Protein AF-Q8YF46-F1 (afdb_monomer_lite)

Radius of gyration: 18.6 Å; chains: 1; bounding box: 38×42×49 Å

Sequence (158 aa):
MVHLFIVGNGFDIHHGLKTRYTDFAEYLKSAEPALHQLFSRFFYEMHKSYDWDVPNCLDADHFVYDRRRDFEESLGRLDEDDYINISQENISEYHEKIGMSEQLVDQFVSETSRILGVFRGWVLSIDIINSSRKEFSFNDDIYFVNFNYTETLEFFIV

Organism: Brucella melitensis biotype 1 (strain ATCC 23456 / CCUG 17765 / NCTC 10094 / 16M) (NCBI:txid224914)

InterPro domains:
  IPR025935 Bacteriophage abortive infection AbiH [PF14253] (4-154)

Secondary structure (DSSP, 8-state):
--EEEEE-THHHHHTT---SHHHHHHHHHHH-HHHHHHHHHHHHHHHHHTT----TT--TTT----THHHHHHHHTT--HHHHHHHHHS-HHHHHHHTT--HHHHHHHHHHHHHHHHHHHHHHHT---TTS--------SSEEEEE--SSTHHHHH--

Structure (mmCIF, N/CA/C/O backbone):
data_AF-Q8YF46-F1
#
_entry.id   AF-Q8YF46-F1
#
loop_
_atom_site.group_PDB
_atom_site.id
_atom_site.type_symbol
_atom_site.label_atom_id
_atom_site.label_alt_id
_atom_site.label_comp_id
_atom_site.label_asym_id
_atom_site.label_entity_id
_atom_site.label_seq_id
_atom_site.pdbx_PDB_ins_code
_atom_site.Cartn_x
_atom_site.Cartn_y
_atom_site.Cartn_z
_atom_site.occupancy
_atom_site.B_iso_or_equiv
_atom_site.auth_seq_id
_atom_site.auth_comp_id
_atom_site.auth_asym_id
_atom_site.auth_atom_id
_atom_site.pdbx_PDB_model_num
ATOM 1 N N . MET A 1 1 ? -18.197 -13.635 28.390 1.00 75.38 1 MET A N 1
ATOM 2 C CA . MET A 1 1 ? -17.791 -14.457 27.222 1.00 75.38 1 MET A CA 1
ATOM 3 C C . MET A 1 1 ? -16.745 -13.627 26.529 1.00 75.38 1 MET A C 1
ATOM 5 O O . MET A 1 1 ? -17.033 -12.472 26.270 1.00 75.38 1 MET A O 1
ATOM 9 N N . VAL A 1 2 ? -15.547 -14.163 26.314 1.00 87.69 2 VAL A N 1
ATOM 10 C CA . VAL A 1 2 ? -14.453 -13.360 25.761 1.00 87.69 2 VAL A CA 1
ATOM 11 C C . VAL A 1 2 ? -14.636 -13.214 24.254 1.00 87.69 2 VAL A C 1
ATOM 13 O O . VAL A 1 2 ? -14.817 -14.219 23.564 1.00 87.69 2 VAL A O 1
ATOM 16 N N . HIS A 1 3 ? -14.567 -11.983 23.751 1.00 89.44 3 HIS A N 1
ATOM 17 C CA . HIS A 1 3 ? -14.597 -11.698 22.318 1.00 89.44 3 HIS A CA 1
ATOM 18 C C . HIS A 1 3 ? -13.238 -11.167 21.852 1.00 89.44 3 HIS A C 1
ATOM 20 O O . HIS A 1 3 ? -12.732 -10.186 22.388 1.00 89.44 3 HIS A O 1
ATOM 26 N N . LEU A 1 4 ? -12.656 -11.811 20.839 1.00 90.38 4 LEU A N 1
ATOM 27 C CA . LEU A 1 4 ? -11.434 -11.357 20.178 1.00 90.38 4 LEU A CA 1
ATOM 28 C C . LEU A 1 4 ? -11.785 -10.753 18.816 1.00 90.38 4 LEU A C 1
ATOM 30 O O . LEU A 1 4 ? -12.351 -11.437 17.964 1.00 90.38 4 LEU A O 1
ATOM 34 N N . PHE A 1 5 ? -11.413 -9.495 18.606 1.00 87.75 5 PHE A N 1
ATOM 35 C CA . PHE A 1 5 ? -11.543 -8.793 17.335 1.00 87.75 5 PHE A CA 1
ATOM 36 C C . PHE A 1 5 ? -10.178 -8.673 16.662 1.00 87.75 5 PHE A C 1
ATOM 38 O O . PHE A 1 5 ? -9.211 -8.218 17.269 1.00 87.75 5 PHE A O 1
ATOM 45 N N . ILE A 1 6 ? -10.108 -9.053 15.390 1.00 89.06 6 ILE A N 1
ATOM 46 C CA . ILE A 1 6 ? -8.941 -8.813 14.543 1.00 89.06 6 ILE A CA 1
ATOM 47 C C . ILE A 1 6 ? -9.314 -7.680 13.598 1.00 89.06 6 ILE A C 1
ATOM 49 O O . ILE A 1 6 ? -10.270 -7.801 12.830 1.00 89.06 6 ILE A O 1
ATOM 53 N N . VAL A 1 7 ? -8.596 -6.566 13.691 1.00 88.00 7 VAL A N 1
ATOM 54 C CA . VAL A 1 7 ? -8.897 -5.344 12.938 1.00 88.00 7 VAL A CA 1
ATOM 55 C C . VAL A 1 7 ? -7.697 -4.916 12.102 1.00 88.00 7 VAL A C 1
ATOM 57 O O . VAL A 1 7 ? -6.552 -5.193 12.441 1.00 88.00 7 VAL A O 1
ATOM 60 N N . GLY A 1 8 ? -7.972 -4.224 11.003 1.00 88.12 8 GLY A N 1
ATOM 61 C CA . GLY A 1 8 ? -6.983 -3.588 10.134 1.00 88.12 8 GLY A CA 1
ATOM 62 C C . GLY A 1 8 ? -7.620 -2.381 9.451 1.00 88.12 8 GLY A C 1
ATOM 63 O O . GLY A 1 8 ? -8.695 -1.954 9.865 1.00 88.12 8 GLY A O 1
ATOM 64 N N . ASN A 1 9 ? -7.046 -1.894 8.350 1.00 88.69 9 ASN A N 1
ATOM 65 C CA . ASN A 1 9 ? -7.464 -0.627 7.707 1.00 88.69 9 ASN A CA 1
ATOM 66 C C . ASN A 1 9 ? -8.921 -0.565 7.243 1.00 88.69 9 ASN A C 1
ATOM 68 O O . ASN A 1 9 ? -9.452 0.515 7.000 1.00 88.69 9 ASN A O 1
ATOM 72 N N . GLY A 1 10 ? -9.610 -1.706 7.154 1.00 87.12 10 GLY A N 1
ATOM 73 C CA . GLY A 1 10 ? -11.064 -1.729 6.997 1.00 87.12 10 GLY A CA 1
ATOM 74 C C . GLY A 1 10 ? -11.807 -0.975 8.109 1.00 87.12 10 GLY A C 1
ATOM 75 O O . GLY A 1 10 ? -12.870 -0.418 7.839 1.00 87.12 10 GLY A O 1
ATOM 76 N N . PHE A 1 11 ? -11.243 -0.921 9.319 1.00 89.69 11 PHE A N 1
ATOM 77 C CA . PHE A 1 11 ? -11.737 -0.130 10.443 1.00 89.69 11 PHE A CA 1
ATOM 78 C C . PHE A 1 11 ? -11.659 1.368 10.126 1.00 89.69 11 PHE A C 1
ATOM 80 O O . PHE A 1 11 ? -12.683 2.045 10.103 1.00 89.69 11 PHE A O 1
ATOM 87 N N . ASP A 1 12 ? -10.490 1.865 9.735 1.00 91.81 12 ASP A N 1
ATOM 88 C CA . ASP A 1 12 ? -10.301 3.256 9.314 1.00 91.81 12 ASP A CA 1
ATOM 89 C C . ASP A 1 12 ? -11.241 3.669 8.180 1.00 91.81 12 ASP A C 1
ATOM 91 O O . ASP A 1 12 ? -11.925 4.694 8.256 1.00 91.81 12 ASP A O 1
ATOM 95 N N . ILE A 1 13 ? -11.346 2.827 7.150 1.00 90.94 13 ILE A N 1
ATOM 96 C CA . ILE A 1 13 ? -12.244 3.054 6.013 1.00 90.94 13 ILE A CA 1
ATOM 97 C C . ILE A 1 13 ? -13.702 3.108 6.483 1.00 90.94 13 ILE A C 1
ATOM 99 O O . ILE A 1 13 ? -14.487 3.925 5.991 1.00 90.94 13 ILE A O 1
ATOM 103 N N . HIS A 1 14 ? -14.088 2.263 7.445 1.00 89.00 14 HIS A N 1
ATOM 104 C CA . HIS A 1 14 ? -15.418 2.318 8.040 1.00 89.00 14 HIS A CA 1
ATOM 105 C C . HIS A 1 14 ? -15.670 3.686 8.688 1.00 89.00 14 HIS A C 1
ATOM 107 O O . HIS A 1 14 ? -16.746 4.249 8.487 1.00 89.00 14 HIS A O 1
ATOM 113 N N . HIS A 1 15 ? -14.668 4.259 9.352 1.00 89.25 15 HIS A N 1
ATOM 114 C CA . HIS A 1 15 ? -14.679 5.604 9.936 1.00 89.25 15 HIS A CA 1
ATOM 115 C C . HIS A 1 15 ? -14.425 6.744 8.930 1.00 89.25 15 HIS A C 1
ATOM 117 O O . HIS A 1 15 ? -14.310 7.911 9.305 1.00 89.25 15 HIS A O 1
ATOM 123 N N . GLY A 1 16 ? -14.405 6.443 7.630 1.00 89.81 16 GLY A N 1
ATOM 124 C CA . GLY A 1 16 ? -14.288 7.444 6.570 1.00 89.81 16 GLY A CA 1
ATOM 125 C C . GLY A 1 16 ? -12.874 7.992 6.374 1.00 89.81 16 GLY A C 1
ATOM 126 O O . GLY A 1 16 ? -12.706 8.974 5.651 1.00 89.81 16 GLY A O 1
ATOM 127 N N . LEU A 1 17 ? -11.866 7.370 6.985 1.00 92.38 17 LEU A N 1
ATOM 128 C CA . LEU A 1 17 ? -10.471 7.705 6.739 1.00 92.38 17 LEU A CA 1
ATOM 129 C C . LEU A 1 17 ? -10.024 7.184 5.369 1.00 92.38 17 LEU A C 1
ATOM 131 O O . LEU A 1 17 ? -10.419 6.107 4.916 1.00 92.38 17 LEU A O 1
ATOM 135 N N . LYS A 1 18 ? -9.175 7.974 4.710 1.00 91.62 18 LYS A N 1
ATOM 136 C CA . LYS A 1 18 ? -8.571 7.651 3.413 1.00 91.62 18 LYS A CA 1
ATOM 137 C C . LYS A 1 18 ? -7.311 6.811 3.608 1.00 91.62 18 LYS A C 1
ATOM 139 O O . LYS A 1 18 ? -6.203 7.321 3.477 1.00 91.62 18 LYS A O 1
ATOM 144 N N . THR A 1 19 ? -7.495 5.552 3.990 1.00 91.06 19 THR A N 1
ATOM 145 C CA . THR A 1 19 ? -6.418 4.610 4.349 1.00 91.06 19 THR A CA 1
ATOM 146 C C . THR A 1 19 ? -6.335 3.404 3.413 1.00 91.06 19 THR A C 1
ATOM 148 O O . THR A 1 19 ? -5.680 2.409 3.729 1.00 91.06 19 THR A O 1
ATOM 151 N N . ARG A 1 20 ? -6.979 3.455 2.241 1.00 88.31 20 ARG A N 1
ATOM 152 C CA . ARG A 1 20 ? -6.809 2.420 1.213 1.00 88.31 20 ARG A CA 1
ATOM 153 C C . ARG A 1 20 ? -5.412 2.500 0.611 1.00 88.31 20 ARG A C 1
ATOM 155 O O . ARG A 1 20 ? -4.816 3.572 0.529 1.00 88.31 20 ARG A O 1
ATOM 162 N N . TYR A 1 21 ? -4.944 1.393 0.043 1.00 83.94 21 TYR A N 1
ATOM 163 C CA . TYR A 1 21 ? -3.738 1.410 -0.791 1.00 83.94 21 TYR A CA 1
ATOM 164 C C . TYR A 1 21 ? -3.859 2.381 -1.975 1.00 83.94 21 TYR A C 1
ATOM 166 O O . TYR A 1 21 ? -2.880 3.023 -2.346 1.00 83.94 21 TYR A O 1
ATOM 174 N N . THR A 1 22 ? -5.062 2.555 -2.529 1.00 85.69 22 THR A N 1
ATOM 175 C CA . THR A 1 22 ? -5.318 3.553 -3.578 1.00 85.69 22 THR A CA 1
ATOM 176 C C . THR A 1 22 ? -5.214 4.986 -3.068 1.00 85.69 22 THR A C 1
ATOM 178 O O . THR A 1 22 ? -4.779 5.856 -3.814 1.00 85.69 22 THR A O 1
ATOM 181 N N . ASP A 1 23 ? -5.568 5.243 -1.804 1.00 91.06 23 ASP A N 1
ATOM 182 C CA . ASP A 1 23 ? -5.400 6.569 -1.201 1.00 91.06 23 ASP A CA 1
ATOM 183 C C . ASP A 1 23 ? -3.909 6.901 -1.037 1.00 91.06 23 ASP A C 1
ATOM 185 O O . ASP A 1 23 ? -3.488 8.021 -1.329 1.00 91.06 23 ASP A O 1
ATOM 189 N N . PHE A 1 24 ? -3.095 5.912 -0.644 1.00 91.19 24 PHE A N 1
ATOM 190 C CA . PHE A 1 24 ? -1.640 6.060 -0.622 1.00 91.19 24 PHE A CA 1
ATOM 191 C C . PHE A 1 24 ? -1.063 6.301 -2.020 1.00 91.19 24 PHE A C 1
ATOM 193 O O . PHE A 1 24 ? -0.229 7.185 -2.187 1.00 91.19 24 PHE A O 1
ATOM 200 N N . ALA A 1 25 ? -1.501 5.553 -3.033 1.00 88.19 25 ALA A N 1
ATOM 201 C CA . ALA A 1 25 ? -1.023 5.742 -4.400 1.00 88.19 25 ALA A CA 1
ATOM 202 C C . ALA A 1 25 ? -1.336 7.155 -4.931 1.00 88.19 25 ALA A C 1
ATOM 204 O O . ALA A 1 25 ? -0.455 7.810 -5.486 1.00 88.19 25 ALA A O 1
ATOM 205 N N . GLU A 1 26 ? -2.538 7.681 -4.679 1.00 90.19 26 GLU A N 1
ATOM 206 C CA . GLU A 1 26 ? -2.877 9.069 -5.027 1.00 90.19 26 GLU A CA 1
ATOM 207 C C . GLU A 1 26 ? -2.029 10.092 -4.252 1.00 90.19 26 GLU A C 1
ATOM 209 O O . GLU A 1 26 ? -1.566 11.082 -4.825 1.00 90.19 26 GLU A O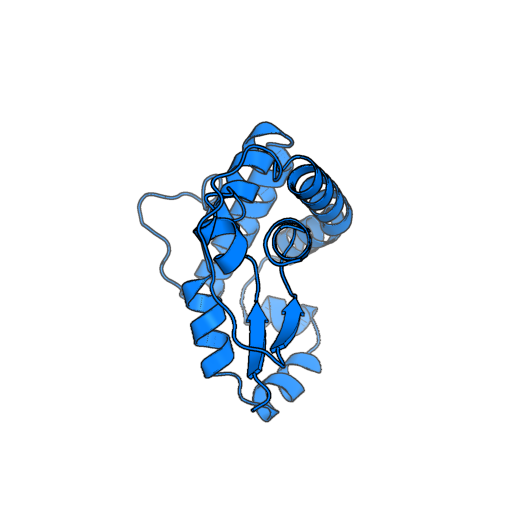 1
ATOM 214 N N . TYR A 1 27 ? -1.748 9.844 -2.968 1.00 93.44 27 TYR A N 1
ATOM 215 C CA . TYR A 1 27 ? -0.807 10.669 -2.209 1.00 93.44 27 TYR A CA 1
ATOM 216 C C . TYR A 1 27 ? 0.593 10.643 -2.839 1.00 93.44 27 TYR A C 1
ATOM 218 O O . TYR A 1 27 ? 1.167 11.702 -3.111 1.00 93.44 27 TYR A O 1
ATOM 226 N N . LEU A 1 28 ? 1.115 9.449 -3.137 1.00 92.75 28 LEU A N 1
ATOM 227 C CA . LEU A 1 28 ? 2.436 9.227 -3.725 1.00 92.75 28 LEU A CA 1
ATOM 228 C C . LEU A 1 28 ? 2.572 9.928 -5.079 1.00 92.75 28 LEU A C 1
ATOM 230 O O . LEU A 1 28 ? 3.606 10.533 -5.350 1.00 92.75 28 LEU A O 1
ATOM 234 N N . LYS A 1 29 ? 1.512 9.924 -5.895 1.00 91.94 29 LYS A N 1
ATOM 235 C CA . LYS A 1 29 ? 1.453 10.638 -7.177 1.00 91.94 29 LYS A CA 1
ATOM 236 C C . LYS A 1 29 ? 1.724 12.132 -7.031 1.00 91.94 29 LYS A C 1
ATOM 238 O O . LYS A 1 29 ? 2.368 12.720 -7.895 1.00 91.94 29 LYS A O 1
ATOM 243 N N . SER A 1 30 ? 1.226 12.742 -5.956 1.00 92.06 30 SER A N 1
ATOM 244 C CA . SER A 1 30 ? 1.417 14.168 -5.674 1.00 92.06 30 SER A CA 1
ATOM 245 C C . SER A 1 30 ? 2.744 14.471 -4.973 1.00 92.06 30 SER A C 1
ATOM 247 O O . SER A 1 30 ? 3.401 15.455 -5.311 1.00 92.06 30 SER A O 1
ATOM 249 N N . ALA A 1 31 ? 3.149 13.625 -4.023 1.00 94.19 31 ALA A N 1
ATOM 250 C CA . ALA A 1 31 ? 4.333 13.833 -3.200 1.00 94.19 31 ALA A CA 1
ATOM 251 C C . ALA A 1 31 ? 5.623 13.509 -3.964 1.00 94.19 31 ALA A C 1
ATOM 253 O O . ALA A 1 31 ? 6.563 14.301 -3.956 1.00 94.19 31 ALA A O 1
ATOM 254 N N . GLU A 1 32 ? 5.657 12.363 -4.648 1.00 95.31 32 GLU A N 1
ATOM 255 C CA . GLU A 1 32 ? 6.834 11.845 -5.344 1.00 95.31 32 GLU A CA 1
ATOM 256 C C . GLU A 1 32 ? 6.455 11.169 -6.682 1.00 95.31 32 GLU A C 1
ATOM 258 O O . GLU A 1 32 ? 6.453 9.939 -6.792 1.00 95.31 32 GLU A O 1
ATOM 263 N N . PRO A 1 33 ? 6.181 11.949 -7.749 1.00 93.50 33 PRO A N 1
ATOM 264 C CA . PRO A 1 33 ? 5.667 11.422 -9.020 1.00 93.50 33 PRO A CA 1
ATOM 265 C C . PRO A 1 33 ? 6.544 10.342 -9.675 1.00 93.50 33 PRO A C 1
ATOM 267 O O . PRO A 1 33 ? 6.031 9.416 -10.299 1.00 93.50 33 PRO A O 1
ATOM 270 N N . ALA A 1 34 ? 7.870 10.441 -9.531 1.00 93.50 34 ALA A N 1
ATOM 271 C CA . ALA A 1 34 ? 8.802 9.450 -10.072 1.00 93.50 34 ALA A CA 1
ATOM 272 C C . ALA A 1 34 ? 8.705 8.101 -9.336 1.00 93.50 34 ALA A C 1
ATOM 274 O O . ALA A 1 34 ? 8.723 7.051 -9.976 1.00 93.50 34 ALA A O 1
ATOM 275 N N . LEU A 1 35 ? 8.549 8.128 -8.006 1.00 93.19 35 LEU A N 1
ATOM 276 C CA . LEU A 1 35 ? 8.295 6.918 -7.222 1.00 93.19 35 LEU A CA 1
ATOM 277 C C . LEU A 1 35 ? 6.935 6.323 -7.560 1.00 93.19 35 LEU A C 1
ATOM 279 O O . LEU A 1 35 ? 6.831 5.110 -7.689 1.00 93.19 35 LEU A O 1
ATOM 283 N N . HIS A 1 36 ? 5.912 7.161 -7.745 1.00 92.38 36 HIS A N 1
ATOM 284 C CA . HIS A 1 36 ? 4.604 6.697 -8.194 1.00 92.38 36 HIS A CA 1
ATOM 285 C C . HIS A 1 36 ? 4.702 5.943 -9.525 1.00 92.38 36 HIS A C 1
ATOM 287 O O . HIS A 1 36 ? 4.175 4.847 -9.633 1.00 92.38 36 HIS A O 1
ATOM 293 N N . GLN A 1 37 ? 5.412 6.480 -10.522 1.00 91.75 37 GLN A N 1
ATOM 294 C CA . GLN A 1 37 ? 5.598 5.793 -11.808 1.00 91.75 37 GLN A CA 1
ATOM 295 C C . GLN A 1 37 ? 6.330 4.456 -11.659 1.00 91.75 37 GLN A C 1
ATOM 297 O O . GLN A 1 37 ? 5.920 3.469 -12.264 1.00 91.75 37 GLN A O 1
ATOM 302 N N . LEU A 1 38 ? 7.391 4.401 -10.846 1.00 91.94 38 LEU A N 1
ATOM 303 C CA . LEU A 1 38 ? 8.089 3.146 -10.556 1.00 91.94 38 LEU A CA 1
ATOM 304 C C . LEU A 1 38 ? 7.152 2.129 -9.891 1.00 91.94 38 LEU A C 1
ATOM 306 O O . LEU A 1 38 ? 7.130 0.967 -10.289 1.00 91.94 38 LEU A O 1
ATOM 310 N N . PHE A 1 39 ? 6.355 2.580 -8.922 1.00 88.50 39 PHE A N 1
ATOM 311 C CA . PHE A 1 39 ? 5.358 1.768 -8.234 1.00 88.50 39 PHE A CA 1
ATOM 312 C C . PHE A 1 39 ? 4.323 1.223 -9.229 1.00 88.50 39 PHE A C 1
ATOM 314 O O . PHE A 1 39 ? 4.172 0.008 -9.334 1.00 88.50 39 PHE A O 1
ATOM 321 N N . SER A 1 40 ? 3.689 2.084 -10.032 1.00 89.81 40 SER A N 1
ATOM 322 C CA . SER A 1 40 ? 2.718 1.684 -11.060 1.00 89.81 40 SER A CA 1
ATOM 323 C C . SER A 1 40 ? 3.296 0.651 -12.029 1.00 89.81 40 SER A C 1
ATOM 325 O O . SER A 1 40 ? 2.684 -0.394 -12.245 1.00 89.81 40 SER A O 1
ATOM 327 N N . ARG A 1 41 ? 4.504 0.892 -12.559 1.00 90.62 41 ARG A N 1
ATOM 328 C CA . ARG A 1 41 ? 5.160 -0.015 -13.516 1.00 90.62 41 ARG A CA 1
ATOM 329 C C . ARG A 1 41 ? 5.473 -1.366 -12.900 1.00 90.62 41 ARG A C 1
ATOM 331 O O . ARG A 1 41 ? 5.225 -2.391 -13.529 1.00 90.62 41 ARG A O 1
ATOM 338 N N . PHE A 1 42 ? 5.998 -1.372 -11.675 1.00 89.12 42 PHE A N 1
ATOM 339 C CA . PHE A 1 42 ? 6.311 -2.604 -10.959 1.00 89.12 42 PHE A CA 1
ATOM 340 C C . PHE A 1 42 ? 5.057 -3.458 -10.761 1.00 89.12 42 PHE A C 1
ATOM 342 O O . PHE A 1 42 ? 5.048 -4.638 -11.110 1.00 89.12 42 PHE A O 1
ATOM 349 N N . PHE A 1 43 ? 3.968 -2.859 -10.269 1.00 86.31 43 PHE A N 1
ATOM 350 C CA . PHE A 1 43 ? 2.717 -3.589 -10.082 1.00 86.31 43 PHE A CA 1
ATOM 351 C C . PHE A 1 43 ? 2.076 -3.996 -11.409 1.00 86.31 43 PHE A C 1
ATOM 353 O O . PHE A 1 43 ? 1.547 -5.100 -11.488 1.00 86.31 43 PHE A O 1
ATOM 360 N N . TYR A 1 44 ? 2.152 -3.176 -12.454 1.00 88.12 44 TYR A N 1
ATOM 361 C CA . TYR A 1 44 ? 1.658 -3.527 -13.784 1.00 88.12 44 TYR A CA 1
ATOM 362 C C . TYR A 1 44 ? 2.362 -4.770 -14.353 1.00 88.12 44 TYR A C 1
ATOM 364 O O . TYR A 1 44 ? 1.696 -5.725 -14.755 1.00 88.12 44 TYR A O 1
ATOM 372 N N . GLU A 1 45 ? 3.700 -4.806 -14.331 1.00 87.50 45 GLU A N 1
ATOM 373 C CA . GLU A 1 45 ? 4.460 -5.970 -14.810 1.00 87.50 45 GLU A CA 1
ATOM 374 C C . GLU A 1 45 ? 4.243 -7.201 -13.921 1.00 87.50 45 GLU A C 1
ATOM 376 O O . GLU A 1 45 ? 4.098 -8.302 -14.446 1.00 87.50 45 GLU A O 1
ATOM 381 N N . MET A 1 46 ? 4.097 -7.023 -12.601 1.00 84.81 46 MET A N 1
ATOM 382 C CA . MET A 1 46 ? 3.669 -8.102 -11.703 1.00 84.81 46 MET A CA 1
ATOM 383 C C . MET A 1 46 ? 2.315 -8.694 -12.129 1.00 84.81 46 MET A C 1
ATOM 385 O O . MET A 1 46 ? 2.180 -9.909 -12.213 1.00 84.81 46 MET A O 1
ATOM 389 N N . HIS A 1 47 ? 1.298 -7.880 -12.430 1.00 84.44 47 HIS A N 1
ATOM 390 C CA . HIS A 1 47 ? -0.009 -8.425 -12.835 1.00 84.44 47 HIS A CA 1
ATOM 391 C C . HIS A 1 47 ? 0.091 -9.210 -14.140 1.00 84.44 47 HIS A C 1
ATOM 393 O O . HIS A 1 47 ? -0.436 -10.315 -14.225 1.00 84.44 47 HIS A O 1
ATOM 399 N N . LYS A 1 48 ? 0.849 -8.697 -15.113 1.00 85.44 48 LYS A N 1
ATOM 400 C CA . LYS A 1 48 ? 1.118 -9.424 -16.356 1.00 85.44 48 LYS A CA 1
ATOM 401 C C . LYS A 1 48 ? 1.860 -10.739 -16.117 1.00 85.44 48 LYS A C 1
ATOM 403 O O . LYS A 1 48 ? 1.520 -11.723 -16.763 1.00 85.44 48 LYS A O 1
ATOM 408 N N . SER A 1 49 ? 2.825 -10.780 -15.193 1.00 85.12 49 SER A N 1
ATOM 409 C CA . SER A 1 49 ? 3.556 -12.019 -14.880 1.00 85.12 49 SER A CA 1
ATOM 410 C C . SER A 1 49 ? 2.674 -13.133 -14.317 1.00 85.12 49 SER A C 1
ATOM 412 O O . SER A 1 49 ? 2.941 -14.303 -14.574 1.00 85.12 49 SER A O 1
ATOM 414 N N . TYR A 1 50 ? 1.613 -12.784 -13.583 1.00 80.88 50 TYR A N 1
ATOM 415 C CA . TYR A 1 50 ? 0.675 -13.756 -13.008 1.00 80.88 50 TYR A CA 1
ATOM 416 C C . TYR A 1 50 ? -0.581 -13.975 -13.861 1.00 80.88 50 TYR A C 1
ATOM 418 O O . TYR A 1 50 ? -1.501 -14.646 -13.399 1.00 80.88 50 TYR A O 1
ATOM 426 N N . ASP A 1 51 ? -0.640 -13.411 -15.075 1.00 82.12 51 ASP A N 1
ATOM 427 C CA . ASP A 1 51 ? -1.835 -13.433 -15.934 1.00 82.12 51 ASP A CA 1
ATOM 428 C C . ASP A 1 51 ? -3.090 -12.897 -15.211 1.00 82.12 51 ASP A C 1
ATOM 430 O O . ASP A 1 51 ? -4.206 -13.393 -15.364 1.00 82.12 51 ASP A O 1
ATOM 434 N N . TRP A 1 52 ? -2.897 -11.891 -14.350 1.00 81.62 52 TRP A N 1
ATOM 435 C CA . TRP A 1 52 ? -3.984 -11.214 -13.649 1.00 81.62 52 TRP A CA 1
ATOM 436 C C . TRP A 1 52 ? -4.613 -10.136 -14.523 1.00 81.62 52 TRP A C 1
ATOM 438 O O . TRP A 1 52 ? -3.923 -9.439 -15.270 1.00 81.62 52 TRP A O 1
ATOM 448 N N . ASP A 1 53 ? -5.928 -9.959 -14.371 1.00 81.12 53 ASP A N 1
ATOM 449 C CA . ASP A 1 53 ? -6.687 -8.954 -15.110 1.00 81.12 53 ASP A CA 1
ATOM 450 C C . ASP A 1 53 ? -6.107 -7.552 -14.882 1.00 81.12 53 ASP A C 1
ATOM 452 O O . ASP A 1 53 ? -6.094 -7.015 -13.772 1.00 81.12 53 ASP A O 1
ATOM 456 N N . VAL A 1 54 ? -5.672 -6.930 -15.975 1.00 77.88 54 VAL A N 1
ATOM 457 C CA . VAL A 1 54 ? -5.286 -5.523 -16.013 1.00 77.88 54 VAL A CA 1
ATOM 458 C C . VAL A 1 54 ? -6.400 -4.755 -16.723 1.00 77.88 54 VAL A C 1
ATOM 460 O O . VAL A 1 54 ? -6.670 -5.027 -17.895 1.00 77.88 54 VAL A O 1
ATOM 463 N N . PRO A 1 55 ? -7.073 -3.794 -16.061 1.00 78.31 55 PRO A N 1
ATOM 464 C CA . PRO A 1 55 ? -8.123 -3.016 -16.703 1.00 78.31 55 PRO A CA 1
ATOM 465 C C . PRO A 1 55 ? -7.617 -2.326 -17.975 1.00 78.31 55 PRO A C 1
ATOM 467 O O . PRO A 1 55 ? -6.645 -1.577 -17.933 1.00 78.31 55 PRO A O 1
ATOM 470 N N . ASN A 1 56 ? -8.329 -2.506 -19.094 1.00 73.56 56 ASN A N 1
ATOM 471 C CA . ASN A 1 56 ? -7.956 -1.960 -20.412 1.00 73.56 56 ASN A CA 1
ATOM 472 C C . ASN A 1 56 ? -7.754 -0.431 -20.448 1.00 73.56 56 ASN A C 1
ATOM 474 O O . ASN A 1 56 ? -7.210 0.095 -21.415 1.00 73.56 56 ASN A O 1
ATOM 478 N N . CYS A 1 57 ? -8.242 0.299 -19.443 1.00 70.00 57 CYS A N 1
ATOM 479 C CA . CYS A 1 57 ? -8.130 1.752 -19.341 1.00 70.00 57 CYS A CA 1
ATOM 480 C C . CYS A 1 57 ? -6.882 2.244 -18.588 1.00 70.00 57 CYS A C 1
ATOM 482 O O . CYS A 1 57 ? -6.724 3.457 -18.456 1.00 70.00 57 CYS A O 1
ATOM 484 N N . LEU A 1 58 ? -6.024 1.349 -18.088 1.00 76.19 58 LEU A N 1
ATOM 485 C CA . LEU A 1 58 ? -4.818 1.700 -17.338 1.00 76.19 58 LEU A CA 1
ATOM 486 C C . LEU A 1 58 ? -3.561 1.311 -18.123 1.00 76.19 58 LEU A C 1
ATOM 488 O O . LEU A 1 58 ? -3.434 0.185 -18.602 1.00 76.19 58 LEU A O 1
ATOM 492 N N . ASP A 1 59 ? -2.622 2.249 -18.230 1.00 81.00 59 ASP A N 1
ATOM 493 C CA . ASP A 1 59 ? -1.264 1.977 -18.703 1.00 81.00 59 ASP A CA 1
ATOM 494 C C . ASP A 1 59 ? -0.314 1.709 -17.522 1.00 81.00 59 ASP A C 1
ATOM 496 O O . ASP A 1 59 ? -0.681 1.858 -16.353 1.00 81.00 59 ASP A O 1
ATOM 500 N N . ALA A 1 60 ? 0.926 1.321 -17.829 1.00 81.75 60 ALA A N 1
ATOM 501 C CA . ALA A 1 60 ? 1.936 1.015 -16.820 1.00 81.75 60 ALA A CA 1
ATOM 502 C C . ALA A 1 60 ? 2.300 2.213 -15.920 1.00 81.75 60 ALA A C 1
ATOM 504 O O . ALA A 1 60 ? 2.769 2.005 -14.806 1.00 81.75 60 ALA A O 1
ATOM 505 N N . ASP A 1 61 ? 2.080 3.456 -16.359 1.00 80.88 61 ASP A N 1
ATOM 506 C CA . ASP A 1 61 ? 2.402 4.662 -15.584 1.00 80.88 61 ASP A CA 1
ATOM 507 C C . ASP A 1 61 ? 1.264 5.057 -14.621 1.00 80.88 61 ASP A C 1
ATOM 509 O O . ASP A 1 61 ? 1.501 5.725 -13.606 1.00 80.88 61 ASP A O 1
ATOM 513 N N . HIS A 1 62 ? 0.039 4.605 -14.898 1.00 76.00 62 HIS A N 1
ATOM 514 C CA . HIS A 1 62 ? -1.178 4.940 -14.150 1.00 76.00 62 HIS A CA 1
ATOM 515 C C . HIS A 1 62 ? -1.834 3.741 -13.455 1.00 76.00 62 HIS A C 1
ATOM 517 O O . HIS A 1 62 ? -2.930 3.876 -12.908 1.00 76.00 62 HIS A O 1
ATOM 523 N N . PHE A 1 63 ? -1.190 2.574 -13.459 1.00 80.75 63 PHE A N 1
ATOM 524 C CA . PHE A 1 63 ? -1.722 1.374 -12.828 1.00 80.75 63 PHE A CA 1
ATOM 525 C C . PHE A 1 63 ? -1.726 1.490 -11.293 1.00 80.75 63 PHE A C 1
ATOM 527 O O . PHE A 1 63 ? -0.714 1.290 -10.625 1.00 80.75 63 PHE A O 1
ATOM 534 N N . VAL A 1 64 ? -2.899 1.791 -10.733 1.00 69.25 64 VAL A N 1
ATOM 535 C CA . VAL A 1 64 ? -3.158 1.854 -9.290 1.00 69.25 64 VAL A CA 1
ATOM 536 C C . VAL A 1 64 ? -4.333 0.931 -8.985 1.00 69.25 64 VAL A C 1
ATOM 538 O O . VAL A 1 64 ? -5.448 1.179 -9.443 1.00 69.25 64 VAL A O 1
ATOM 541 N N . TYR A 1 65 ? -4.097 -0.146 -8.231 1.00 67.19 65 TYR A N 1
ATOM 542 C CA . TYR A 1 65 ? -5.107 -1.185 -8.018 1.00 67.19 65 TYR A CA 1
ATOM 543 C C . TYR A 1 65 ? -5.242 -1.572 -6.536 1.00 67.19 65 TYR A C 1
ATOM 545 O O . TYR A 1 65 ? -4.266 -1.947 -5.884 1.00 67.19 65 TYR A O 1
ATOM 553 N N . ASP A 1 66 ? -6.463 -1.456 -5.995 1.00 67.12 66 ASP A N 1
ATOM 554 C CA . ASP A 1 66 ? -6.802 -1.855 -4.620 1.00 67.12 66 ASP A CA 1
ATOM 555 C C . ASP A 1 66 ? -6.905 -3.384 -4.533 1.00 67.12 66 ASP A C 1
ATOM 557 O O . ASP A 1 66 ? -7.967 -3.969 -4.744 1.00 67.12 66 ASP A O 1
ATOM 561 N N . ARG A 1 67 ? -5.792 -4.038 -4.198 1.00 65.62 67 ARG A N 1
ATOM 562 C CA . ARG A 1 67 ? -5.695 -5.501 -4.059 1.00 65.62 67 ARG A CA 1
ATOM 563 C C . ARG A 1 67 ? -6.303 -6.053 -2.775 1.00 65.62 67 ARG A C 1
ATOM 565 O O . ARG A 1 67 ? -6.047 -7.204 -2.439 1.00 65.62 67 ARG A O 1
ATOM 572 N N . ARG A 1 68 ? -7.092 -5.278 -2.021 1.00 65.25 68 ARG A N 1
ATOM 573 C CA . ARG A 1 68 ? -7.670 -5.767 -0.759 1.00 65.25 68 ARG A CA 1
ATOM 574 C C . ARG A 1 68 ? -8.463 -7.062 -0.955 1.00 65.25 68 ARG A C 1
ATOM 576 O O . ARG A 1 68 ? -8.311 -7.984 -0.161 1.00 65.25 68 ARG A O 1
ATOM 583 N N . ARG A 1 69 ? -9.284 -7.132 -2.008 1.00 62.19 69 ARG A N 1
ATOM 584 C CA . ARG A 1 69 ? -10.071 -8.334 -2.316 1.00 62.19 69 ARG A CA 1
ATOM 585 C C . ARG A 1 69 ? -9.160 -9.528 -2.595 1.00 62.19 69 ARG A C 1
ATOM 587 O O . ARG A 1 69 ? -9.359 -10.581 -2.004 1.00 62.19 69 ARG A O 1
ATOM 594 N N . ASP A 1 70 ? -8.152 -9.332 -3.436 1.00 65.38 70 ASP A N 1
ATOM 595 C CA . ASP A 1 70 ? -7.239 -10.398 -3.851 1.00 65.38 70 ASP A CA 1
ATOM 596 C C . ASP A 1 70 ? -6.373 -10.869 -2.681 1.00 65.38 70 ASP A C 1
ATOM 598 O O . ASP A 1 70 ? -6.100 -12.056 -2.550 1.00 65.38 70 ASP A O 1
ATOM 602 N N . PHE A 1 71 ? -5.976 -9.955 -1.791 1.00 64.94 71 PHE A N 1
ATOM 603 C CA . PHE A 1 71 ? -5.257 -10.273 -0.561 1.00 64.94 71 PHE A CA 1
ATOM 604 C C . PHE A 1 71 ? -6.110 -11.112 0.400 1.00 64.94 71 PHE A C 1
ATOM 606 O O . 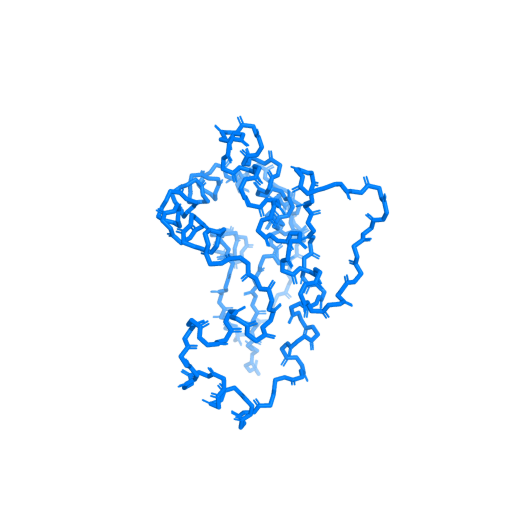PHE A 1 71 ? -5.649 -12.151 0.866 1.00 64.94 71 PHE A O 1
ATOM 613 N N . GLU A 1 72 ? -7.355 -10.705 0.672 1.00 63.44 72 GLU A N 1
ATOM 614 C CA . GLU A 1 72 ? -8.276 -11.461 1.537 1.00 63.44 72 GLU A CA 1
ATOM 615 C C . GLU A 1 72 ? -8.601 -12.844 0.946 1.00 63.44 72 GLU A C 1
ATOM 617 O O . GLU A 1 72 ? -8.628 -13.840 1.668 1.00 63.44 72 GLU A O 1
ATOM 622 N N . GLU A 1 73 ? -8.785 -12.931 -0.373 1.00 67.62 73 GLU A N 1
ATOM 623 C CA . GLU A 1 73 ? -8.993 -14.200 -1.073 1.00 67.62 73 GLU A CA 1
ATOM 624 C C . GLU A 1 73 ? -7.745 -15.093 -1.046 1.00 67.62 73 GLU A C 1
ATOM 626 O O . GLU A 1 73 ? -7.857 -16.299 -0.825 1.00 67.62 73 GLU A O 1
ATOM 631 N N . SER A 1 74 ? -6.557 -14.507 -1.212 1.00 67.75 74 SER A N 1
ATOM 632 C CA . SER A 1 74 ? -5.281 -15.226 -1.146 1.00 67.75 74 SER A CA 1
ATOM 633 C C . SER A 1 74 ? -5.025 -15.787 0.248 1.00 67.75 74 SER A C 1
ATOM 635 O O . SER A 1 74 ? -4.642 -16.946 0.358 1.00 67.75 74 SER A O 1
ATOM 637 N N . LEU A 1 75 ? -5.307 -15.028 1.317 1.00 65.81 75 LEU A N 1
ATOM 638 C CA . LEU A 1 75 ? -5.215 -15.525 2.696 1.00 65.81 75 LEU A CA 1
ATOM 639 C C . LEU A 1 75 ? -6.101 -16.755 2.931 1.00 65.81 75 LEU A C 1
ATOM 641 O O . LEU A 1 75 ? -5.711 -17.660 3.663 1.00 65.81 75 LEU A O 1
ATOM 645 N N . GLY A 1 76 ? -7.276 -16.811 2.298 1.00 68.75 76 GLY A N 1
ATOM 646 C CA . GLY A 1 76 ? -8.173 -17.966 2.375 1.00 68.75 76 GLY A CA 1
ATOM 647 C C . GLY A 1 76 ? -7.706 -19.193 1.582 1.00 68.75 76 GLY A C 1
ATOM 648 O O . GLY A 1 76 ? -8.306 -20.258 1.718 1.00 68.75 76 GLY A O 1
ATOM 649 N N . ARG A 1 77 ? -6.670 -19.049 0.749 1.00 71.31 77 ARG A N 1
ATOM 650 C CA . ARG A 1 77 ? -6.128 -20.082 -0.147 1.00 71.31 77 ARG A CA 1
ATOM 651 C C . ARG A 1 77 ? -4.669 -20.440 0.154 1.00 71.31 77 ARG A C 1
ATOM 653 O O . ARG A 1 77 ? -4.089 -21.209 -0.603 1.00 71.31 77 ARG A O 1
ATOM 660 N N . LEU A 1 78 ? -4.074 -19.871 1.206 1.00 73.25 78 LEU A N 1
ATOM 661 C CA . LEU A 1 78 ? -2.695 -20.168 1.586 1.00 73.25 78 LEU A CA 1
ATOM 662 C C . LEU A 1 78 ? -2.568 -21.639 1.996 1.00 73.25 78 LEU A C 1
ATOM 664 O O . LEU A 1 78 ? -3.130 -22.054 3.009 1.00 73.25 78 LEU A O 1
ATOM 668 N N . ASP A 1 79 ? -1.814 -22.395 1.205 1.00 82.31 79 ASP A N 1
ATOM 669 C CA . ASP A 1 79 ? -1.343 -23.732 1.543 1.00 82.31 79 ASP A CA 1
ATOM 670 C C . ASP A 1 79 ? 0.037 -23.633 2.218 1.00 82.31 79 ASP A C 1
ATOM 672 O O . ASP A 1 79 ? 0.910 -22.877 1.781 1.00 82.31 79 ASP A O 1
ATOM 676 N N . GLU A 1 80 ? 0.206 -24.336 3.339 1.00 80.81 80 GLU A N 1
ATOM 677 C CA . GLU A 1 80 ? 1.408 -24.242 4.175 1.00 80.81 80 GLU A CA 1
ATOM 678 C C . GLU A 1 80 ? 2.640 -24.821 3.469 1.00 80.81 80 GLU A C 1
ATOM 680 O O . GLU A 1 80 ? 3.724 -24.234 3.544 1.00 80.81 80 GLU A O 1
ATOM 685 N N . ASP A 1 81 ? 2.469 -25.925 2.740 1.00 84.81 81 ASP A N 1
ATOM 686 C CA . ASP A 1 81 ? 3.561 -26.583 2.030 1.00 84.81 81 ASP A CA 1
ATOM 687 C C . ASP A 1 81 ? 4.015 -25.726 0.841 1.00 84.81 81 ASP A C 1
ATOM 689 O O . ASP A 1 81 ? 5.219 -25.516 0.651 1.00 84.81 81 ASP A O 1
ATOM 693 N N . ASP A 1 82 ? 3.073 -25.151 0.086 1.00 80.38 82 ASP A N 1
ATOM 694 C CA . ASP A 1 82 ? 3.387 -24.198 -0.985 1.00 80.38 82 ASP A CA 1
ATOM 695 C C . ASP A 1 82 ? 4.134 -22.969 -0.446 1.00 80.38 82 ASP A C 1
ATOM 697 O O . ASP A 1 82 ? 5.140 -22.551 -1.026 1.00 80.38 82 ASP A O 1
ATOM 701 N N . TYR A 1 83 ? 3.705 -22.411 0.693 1.00 76.88 83 TYR A N 1
ATOM 702 C CA . TYR A 1 83 ? 4.384 -21.268 1.310 1.00 76.88 83 TYR A CA 1
ATOM 703 C C . TYR A 1 83 ? 5.826 -21.598 1.719 1.00 76.88 83 TYR A C 1
ATOM 705 O O . TYR A 1 83 ? 6.744 -20.826 1.425 1.00 76.88 83 TYR A O 1
ATOM 713 N N . ILE A 1 84 ? 6.046 -22.747 2.368 1.00 81.19 84 ILE A N 1
ATOM 714 C CA . ILE A 1 84 ? 7.384 -23.184 2.786 1.00 81.19 84 ILE A CA 1
ATOM 715 C C . ILE A 1 84 ? 8.285 -23.370 1.565 1.00 81.19 84 ILE A C 1
ATOM 717 O O . ILE A 1 84 ? 9.416 -22.880 1.574 1.00 81.19 84 ILE A O 1
ATOM 721 N N . ASN A 1 85 ? 7.785 -24.011 0.507 1.00 81.31 85 ASN A N 1
ATOM 722 C CA . ASN A 1 85 ? 8.550 -24.231 -0.717 1.00 81.31 85 ASN A CA 1
ATOM 723 C C . ASN A 1 85 ? 8.941 -22.906 -1.385 1.00 81.31 85 ASN A C 1
ATOM 725 O O . ASN A 1 85 ? 10.119 -22.694 -1.668 1.00 81.31 85 ASN A O 1
ATOM 729 N N . ILE A 1 86 ? 7.990 -21.979 -1.553 1.00 74.75 86 ILE A N 1
ATOM 730 C CA . ILE A 1 86 ? 8.251 -20.660 -2.154 1.00 74.75 86 ILE A CA 1
ATOM 731 C C . ILE A 1 86 ? 9.243 -19.855 -1.303 1.00 74.75 86 ILE A C 1
ATOM 733 O O . ILE A 1 86 ? 10.126 -19.196 -1.846 1.00 74.75 86 ILE A O 1
ATOM 737 N N . SER A 1 87 ? 9.154 -19.931 0.030 1.00 74.44 87 SER A N 1
ATOM 738 C CA . SER A 1 87 ? 10.064 -19.207 0.933 1.00 74.44 87 SER A CA 1
ATOM 739 C C . SER A 1 87 ? 11.528 -19.664 0.853 1.00 74.44 87 SER A C 1
ATOM 741 O O . SER A 1 87 ? 12.421 -18.943 1.301 1.00 74.44 87 SER A O 1
ATOM 743 N N . GLN A 1 88 ? 11.774 -20.855 0.297 1.00 81.44 88 GLN A N 1
ATOM 744 C CA . GLN A 1 88 ? 13.105 -21.431 0.108 1.00 81.44 88 GLN A CA 1
ATOM 745 C C . GLN A 1 88 ? 13.654 -21.216 -1.311 1.00 81.44 88 GLN A C 1
ATOM 747 O O . GLN A 1 88 ? 14.835 -21.490 -1.537 1.00 81.44 88 GLN A O 1
ATOM 752 N N . GLU A 1 89 ? 12.837 -20.739 -2.261 1.00 78.81 89 GLU A N 1
ATOM 753 C CA . GLU A 1 89 ? 13.292 -20.460 -3.626 1.00 78.81 89 GLU A CA 1
ATOM 754 C C . GLU A 1 89 ? 14.294 -19.290 -3.640 1.00 78.81 89 GLU A C 1
ATOM 756 O O . GLU A 1 89 ? 14.188 -18.318 -2.885 1.00 78.81 89 GLU A O 1
ATOM 761 N N . ASN A 1 90 ? 15.294 -19.370 -4.523 1.00 82.44 90 ASN A N 1
ATOM 762 C CA . ASN A 1 90 ? 16.179 -18.239 -4.769 1.00 82.44 90 ASN A CA 1
ATOM 763 C C . ASN A 1 90 ? 15.372 -17.123 -5.440 1.00 82.44 90 ASN A C 1
ATOM 765 O O . ASN A 1 90 ? 14.755 -17.338 -6.481 1.00 82.44 90 ASN A O 1
ATOM 769 N N . ILE A 1 91 ? 15.409 -15.920 -4.867 1.00 74.44 91 ILE A N 1
ATOM 770 C CA . ILE A 1 91 ? 14.622 -14.782 -5.345 1.00 74.44 91 ILE A CA 1
ATOM 771 C C . ILE A 1 91 ? 14.895 -14.452 -6.822 1.00 74.44 91 ILE A C 1
ATOM 773 O O . ILE A 1 91 ? 13.963 -14.145 -7.559 1.00 74.44 91 ILE A O 1
ATOM 777 N N . SER A 1 92 ? 16.139 -14.591 -7.290 1.00 74.06 92 SER A N 1
ATOM 778 C CA . SER A 1 92 ? 16.498 -14.362 -8.693 1.00 74.06 92 SER A CA 1
ATOM 779 C C . SER A 1 92 ? 15.894 -15.425 -9.618 1.00 74.06 92 SER A C 1
ATOM 781 O O . SER A 1 92 ? 15.342 -15.079 -10.660 1.00 74.06 92 SER A O 1
ATOM 783 N N . GLU A 1 93 ? 15.927 -16.701 -9.216 1.00 80.06 93 GLU A N 1
ATOM 784 C CA . GLU A 1 93 ? 15.307 -17.803 -9.973 1.00 80.06 93 GLU A CA 1
ATOM 785 C C . GLU A 1 93 ? 13.778 -17.662 -10.004 1.00 80.06 93 GLU A C 1
ATOM 787 O O . GLU A 1 93 ? 13.145 -17.879 -11.039 1.00 80.06 93 GLU A O 1
ATOM 792 N N . TYR A 1 94 ? 13.184 -17.226 -8.890 1.00 76.69 94 TYR A N 1
ATOM 793 C CA . TYR A 1 94 ? 11.760 -16.922 -8.800 1.00 76.69 94 TYR A CA 1
ATOM 794 C C . TYR A 1 94 ? 11.362 -15.804 -9.770 1.00 76.69 94 TYR A C 1
ATOM 796 O O . TYR A 1 94 ? 10.390 -15.946 -10.511 1.00 76.69 94 TYR A O 1
ATOM 804 N N . HIS A 1 95 ? 12.130 -14.709 -9.813 1.00 75.06 95 HIS A N 1
ATOM 805 C CA .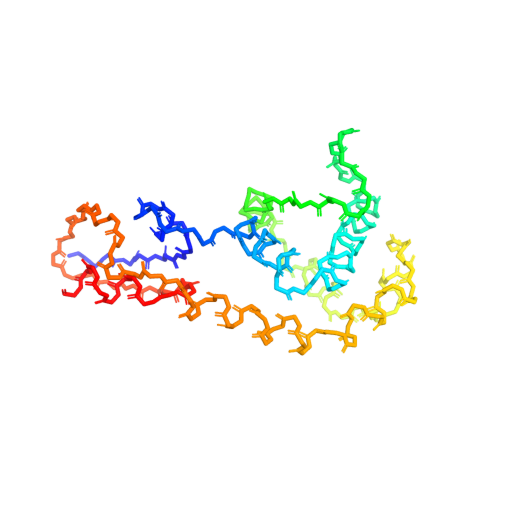 HIS A 1 95 ? 11.861 -13.579 -10.704 1.00 75.06 95 HIS A CA 1
ATOM 806 C C . HIS A 1 95 ? 11.969 -13.943 -12.188 1.00 75.06 95 HIS A C 1
ATOM 808 O O . HIS A 1 95 ? 11.122 -13.515 -12.977 1.00 75.06 95 HIS A O 1
ATOM 814 N N . GLU A 1 96 ? 12.954 -14.763 -12.565 1.00 77.69 96 GLU A N 1
ATOM 815 C CA . GLU A 1 96 ? 13.078 -15.289 -13.928 1.00 77.69 96 GLU A CA 1
ATOM 816 C C . GLU A 1 96 ? 11.878 -16.176 -14.291 1.00 77.69 96 GLU A C 1
ATOM 818 O O . GLU A 1 96 ? 11.282 -16.012 -15.357 1.00 77.69 96 GLU A O 1
ATOM 823 N N . LYS A 1 97 ? 11.462 -17.062 -13.376 1.00 81.81 97 LYS A N 1
ATOM 824 C CA . LYS A 1 97 ? 10.318 -17.971 -13.550 1.00 81.81 97 LYS A CA 1
ATOM 825 C C . LYS A 1 97 ? 9.002 -17.230 -13.783 1.00 81.81 97 LYS A C 1
ATOM 827 O O . LYS A 1 97 ? 8.200 -17.678 -14.600 1.00 81.81 97 LYS A O 1
ATOM 832 N N . ILE A 1 98 ? 8.785 -16.102 -13.105 1.00 79.94 98 ILE A N 1
ATOM 833 C CA . ILE A 1 98 ? 7.601 -15.255 -13.323 1.00 79.94 98 ILE A CA 1
ATOM 834 C C . ILE A 1 98 ? 7.788 -14.262 -14.487 1.00 79.94 98 ILE A C 1
ATOM 836 O O . ILE A 1 98 ? 6.873 -13.523 -14.821 1.00 79.94 98 ILE A O 1
ATOM 840 N N . GLY A 1 99 ? 8.946 -14.229 -15.150 1.00 83.06 99 GLY A N 1
ATOM 841 C CA . GLY A 1 99 ? 9.171 -13.375 -16.321 1.00 83.06 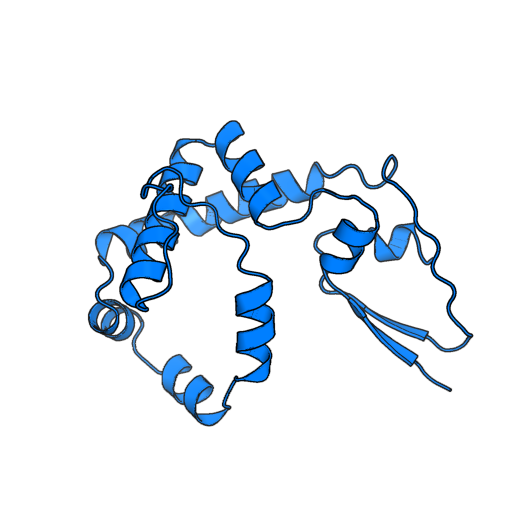99 GLY A CA 1
ATOM 842 C C . GLY A 1 99 ? 9.266 -11.880 -16.002 1.00 83.06 99 GLY A C 1
ATOM 843 O O . GLY A 1 99 ? 8.974 -11.045 -16.861 1.00 83.06 99 GLY A O 1
ATOM 844 N N . MET A 1 100 ? 9.668 -11.522 -14.781 1.00 84.50 100 MET A N 1
ATOM 845 C CA . MET A 1 100 ? 9.905 -10.130 -14.407 1.00 84.50 100 MET A CA 1
ATOM 846 C C . MET A 1 100 ? 11.301 -9.657 -14.816 1.00 84.50 100 MET A C 1
ATOM 848 O O . MET A 1 100 ? 12.279 -10.394 -14.752 1.00 84.50 100 MET A O 1
ATOM 852 N N . SER A 1 101 ? 11.411 -8.381 -15.193 1.00 87.00 101 SER A N 1
ATOM 853 C CA . SER A 1 101 ? 12.706 -7.753 -15.466 1.00 87.00 101 SER A CA 1
ATOM 854 C C . SER A 1 101 ? 13.517 -7.594 -14.177 1.00 87.00 101 SER A C 1
ATOM 856 O O . SER A 1 101 ? 13.105 -6.850 -13.287 1.00 87.00 101 SER A O 1
ATOM 858 N N . GLU A 1 102 ? 14.698 -8.215 -14.118 1.00 86.44 102 GLU A N 1
ATOM 859 C CA . GLU A 1 102 ? 15.659 -8.059 -13.012 1.00 86.44 102 GLU A CA 1
ATOM 860 C C . GLU A 1 102 ? 15.972 -6.578 -12.746 1.00 86.44 102 GLU A C 1
ATOM 862 O O . GLU A 1 102 ? 15.895 -6.122 -11.612 1.00 86.44 102 GLU A O 1
ATOM 867 N N . GLN A 1 103 ? 16.175 -5.779 -13.800 1.00 90.06 103 GLN A N 1
ATOM 868 C CA . GLN A 1 103 ? 16.414 -4.337 -13.679 1.00 90.06 103 GLN A CA 1
ATOM 869 C C . GLN A 1 103 ? 15.260 -3.593 -12.983 1.00 90.06 103 GLN A C 1
ATOM 871 O O . GLN A 1 103 ? 15.504 -2.686 -12.187 1.00 90.06 103 GLN A O 1
ATOM 876 N N . LEU A 1 104 ? 14.005 -3.939 -13.294 1.00 89.56 104 LEU A N 1
ATOM 877 C CA . LEU A 1 104 ? 12.836 -3.313 -12.670 1.00 89.56 104 LEU A CA 1
ATOM 878 C C . LEU A 1 104 ? 12.706 -3.724 -11.199 1.00 89.56 104 LEU A C 1
ATOM 880 O O . LEU A 1 104 ? 12.375 -2.884 -10.361 1.00 89.56 104 LEU A O 1
ATOM 884 N N . VAL A 1 105 ? 12.986 -4.994 -10.891 1.00 88.25 105 VAL A N 1
ATOM 885 C CA . VAL A 1 105 ? 13.016 -5.511 -9.517 1.00 88.25 105 VAL A CA 1
ATOM 886 C C . VAL A 1 105 ? 14.101 -4.804 -8.713 1.00 88.25 105 VAL A C 1
ATOM 888 O O . VAL A 1 105 ? 13.790 -4.223 -7.677 1.00 88.25 105 VAL A O 1
ATOM 891 N N . ASP A 1 106 ? 15.335 -4.759 -9.212 1.00 90.06 106 ASP A N 1
ATOM 892 C CA . ASP A 1 106 ? 16.461 -4.091 -8.554 1.00 90.06 106 ASP A CA 1
ATOM 893 C C . ASP A 1 106 ? 16.177 -2.611 -8.310 1.00 90.06 106 ASP A C 1
ATOM 895 O O . ASP A 1 106 ? 16.420 -2.091 -7.217 1.00 90.06 106 ASP A O 1
ATOM 899 N N . GLN A 1 107 ? 15.607 -1.925 -9.305 1.00 93.06 107 GLN A N 1
ATOM 900 C CA . GLN A 1 107 ? 15.216 -0.529 -9.165 1.00 93.06 107 GLN A CA 1
ATOM 901 C C . GLN A 1 107 ? 14.163 -0.358 -8.060 1.00 93.06 107 GLN A C 1
ATOM 903 O O . GLN A 1 107 ? 14.326 0.501 -7.192 1.00 93.06 107 GLN A O 1
ATOM 908 N N . PHE A 1 108 ? 13.113 -1.182 -8.045 1.00 90.88 108 PHE A N 1
ATOM 909 C CA . PHE A 1 108 ? 12.074 -1.130 -7.015 1.00 90.88 108 PHE A CA 1
ATOM 910 C C . PHE A 1 108 ? 12.630 -1.437 -5.615 1.00 90.88 108 PHE A C 1
ATOM 912 O O . PHE A 1 108 ? 12.372 -0.698 -4.661 1.00 90.88 108 PHE A O 1
ATOM 919 N N . VAL A 1 109 ? 13.457 -2.478 -5.493 1.00 89.62 109 VAL A N 1
ATOM 920 C CA . VAL A 1 109 ? 14.124 -2.860 -4.241 1.00 89.62 109 VAL A CA 1
ATOM 921 C C . VAL A 1 109 ? 15.009 -1.718 -3.737 1.00 89.62 109 VAL A C 1
ATOM 923 O O . VAL A 1 109 ? 14.919 -1.352 -2.564 1.00 89.62 109 VAL A O 1
ATOM 926 N N . SER A 1 110 ? 15.786 -1.080 -4.618 1.00 94.00 110 SER A N 1
ATOM 927 C CA . SER A 1 110 ? 16.666 0.040 -4.254 1.00 94.00 110 SER A CA 1
ATOM 928 C C . SER A 1 110 ? 15.911 1.261 -3.708 1.00 94.00 110 SER A C 1
ATOM 930 O O . SER A 1 110 ? 16.419 1.964 -2.834 1.00 94.00 110 SER A O 1
ATOM 932 N N . GLU A 1 111 ? 14.668 1.475 -4.148 1.00 94.81 111 GLU A N 1
ATOM 933 C CA . GLU A 1 111 ? 13.811 2.580 -3.704 1.00 94.81 111 GLU A CA 1
ATOM 934 C C . GLU A 1 111 ? 12.915 2.208 -2.504 1.00 94.81 111 GLU A C 1
ATOM 936 O O . GLU A 1 111 ? 12.235 3.077 -1.954 1.00 94.81 111 GLU A O 1
ATOM 941 N N . THR A 1 112 ? 12.929 0.952 -2.030 1.00 87.75 112 THR A N 1
ATOM 942 C CA . THR A 1 112 ? 12.031 0.463 -0.959 1.00 87.75 112 THR A CA 1
ATOM 943 C C . THR A 1 112 ? 12.115 1.312 0.310 1.00 87.75 112 THR A C 1
ATOM 945 O O . THR A 1 112 ? 11.090 1.695 0.871 1.00 87.75 112 THR A O 1
ATOM 948 N N . SER A 1 113 ? 13.322 1.686 0.744 1.00 91.31 113 SER A N 1
ATOM 949 C CA . SER A 1 113 ? 13.512 2.547 1.923 1.00 91.31 113 SER A CA 1
ATOM 950 C C . SER A 1 113 ? 12.836 3.912 1.769 1.00 91.31 113 SER A C 1
ATOM 952 O O . SER A 1 113 ? 12.279 4.448 2.728 1.00 91.31 113 SER A O 1
ATOM 954 N N . ARG A 1 114 ? 12.854 4.473 0.556 1.00 94.50 114 ARG A N 1
ATOM 955 C CA . ARG A 1 114 ? 12.226 5.758 0.244 1.00 94.50 114 ARG A CA 1
ATOM 956 C C . ARG A 1 114 ? 10.708 5.616 0.164 1.00 94.50 114 ARG A C 1
ATOM 958 O O . ARG A 1 114 ? 10.008 6.418 0.773 1.00 94.50 114 ARG A O 1
ATOM 965 N N . ILE A 1 115 ? 10.207 4.551 -0.469 1.00 89.94 115 ILE A N 1
ATOM 966 C CA . ILE A 1 115 ? 8.776 4.199 -0.493 1.00 89.94 115 ILE A CA 1
ATOM 967 C C . ILE A 1 115 ? 8.231 4.085 0.936 1.00 89.94 115 ILE A C 1
ATOM 969 O O . ILE A 1 115 ? 7.211 4.696 1.249 1.00 89.94 115 ILE A O 1
ATOM 973 N N . LEU A 1 116 ? 8.932 3.374 1.826 1.00 91.00 116 LEU A N 1
ATOM 974 C CA . LEU A 1 116 ? 8.554 3.243 3.238 1.00 91.00 116 LEU A CA 1
ATOM 975 C C . LEU A 1 116 ? 8.577 4.588 3.978 1.00 91.00 116 LEU A C 1
ATOM 977 O O . LEU A 1 116 ? 7.711 4.847 4.815 1.00 91.00 116 LEU A O 1
ATOM 981 N N . GLY A 1 117 ? 9.536 5.461 3.663 1.00 95.00 117 GLY A N 1
ATOM 982 C CA . GLY A 1 117 ? 9.594 6.823 4.195 1.00 95.00 117 GLY A CA 1
ATOM 983 C C . GLY A 1 117 ? 8.371 7.657 3.805 1.00 95.00 117 GLY A C 1
ATOM 984 O O . GLY A 1 117 ? 7.729 8.249 4.676 1.00 95.00 117 GLY A O 1
ATOM 985 N N . VAL A 1 118 ? 8.008 7.655 2.519 1.00 95.25 118 VAL A N 1
ATOM 986 C CA . VAL A 1 118 ? 6.823 8.365 2.009 1.00 95.25 118 VAL A CA 1
ATOM 987 C C . VAL A 1 118 ? 5.539 7.762 2.571 1.00 95.25 118 VAL A C 1
ATOM 989 O O . VAL A 1 118 ? 4.657 8.505 2.995 1.00 95.25 118 VAL A O 1
ATOM 992 N N . PHE A 1 119 ? 5.446 6.432 2.648 1.00 93.44 119 PHE A N 1
ATOM 993 C CA . PHE A 1 119 ? 4.316 5.733 3.260 1.00 93.44 119 PHE A CA 1
ATOM 994 C C . PHE A 1 119 ? 4.127 6.138 4.722 1.00 93.44 119 PHE A C 1
ATOM 996 O O . PHE A 1 119 ? 3.023 6.483 5.134 1.00 93.44 119 PHE A O 1
ATOM 1003 N N . ARG A 1 120 ? 5.210 6.188 5.505 1.00 94.44 120 ARG A N 1
ATOM 1004 C CA . ARG A 1 120 ? 5.153 6.664 6.891 1.00 94.44 120 ARG A CA 1
ATOM 1005 C C . ARG A 1 120 ? 4.697 8.121 6.974 1.00 94.44 120 ARG A C 1
ATOM 1007 O O . ARG A 1 120 ? 3.884 8.448 7.833 1.00 94.44 120 ARG A O 1
ATOM 1014 N N . GLY A 1 121 ? 5.209 8.989 6.101 1.00 95.06 121 GLY A N 1
ATOM 1015 C CA . GLY A 1 121 ? 4.785 10.390 6.025 1.00 95.06 121 GLY A CA 1
ATOM 1016 C C . GLY A 1 121 ? 3.296 10.533 5.704 1.00 95.06 121 GLY A C 1
ATOM 1017 O O . GLY A 1 121 ? 2.605 11.318 6.350 1.00 95.06 121 GLY A O 1
ATOM 1018 N N . TRP A 1 122 ? 2.794 9.722 4.772 1.00 95.75 122 TRP A N 1
ATOM 1019 C CA . TRP A 1 122 ? 1.375 9.635 4.447 1.00 95.75 122 TRP A CA 1
ATOM 1020 C C . TRP A 1 122 ? 0.543 9.213 5.658 1.00 95.75 122 TRP A C 1
ATOM 1022 O O . TRP A 1 122 ? -0.358 9.958 6.028 1.00 95.75 122 TRP A O 1
ATOM 1032 N N . VAL A 1 123 ? 0.879 8.101 6.324 1.00 93.88 123 VAL A N 1
ATOM 1033 C CA . VAL A 1 123 ? 0.159 7.622 7.520 1.00 93.88 123 VAL A CA 1
ATOM 1034 C C . VAL A 1 123 ? 0.097 8.701 8.604 1.00 93.88 123 VAL A C 1
ATOM 1036 O O . VAL A 1 123 ? -0.970 8.968 9.147 1.00 93.88 123 VAL A O 1
ATOM 1039 N N .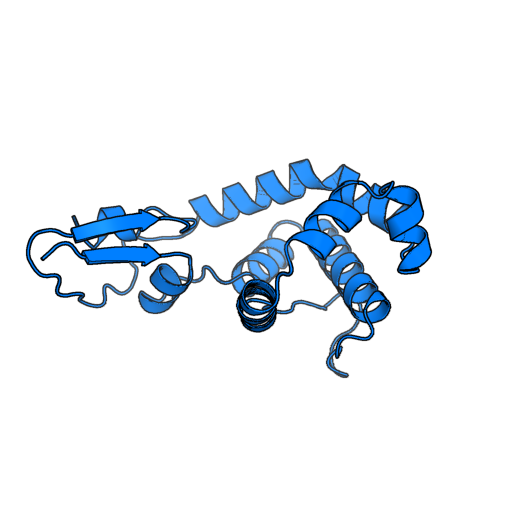 LEU A 1 124 ? 1.216 9.381 8.874 1.00 93.31 124 LEU A N 1
ATOM 1040 C CA . LEU A 1 124 ? 1.277 10.463 9.866 1.00 93.31 124 LEU A CA 1
ATOM 1041 C C . LEU A 1 124 ? 0.483 11.716 9.462 1.00 93.31 124 LEU A C 1
ATOM 1043 O O . LEU A 1 124 ? 0.188 12.548 10.316 1.00 93.31 124 LEU A O 1
ATOM 1047 N N . SER A 1 125 ? 0.152 11.874 8.178 1.00 93.75 125 SER A N 1
ATOM 1048 C CA . SER A 1 125 ? -0.663 12.987 7.678 1.00 93.75 125 SER A CA 1
ATOM 1049 C C . SER A 1 125 ? -2.172 12.744 7.785 1.00 93.75 125 SER A C 1
ATOM 1051 O O . SER A 1 125 ? -2.957 13.655 7.515 1.00 93.75 125 SER A O 1
ATOM 1053 N N . ILE A 1 126 ? -2.591 11.531 8.160 1.00 93.44 126 ILE A N 1
ATOM 1054 C CA . ILE A 1 126 ? -4.003 11.154 8.243 1.00 93.44 126 ILE A CA 1
ATOM 1055 C C . ILE A 1 126 ? -4.629 11.796 9.482 1.00 93.44 126 ILE A C 1
ATOM 1057 O O . ILE A 1 126 ? -4.255 11.512 10.618 1.00 93.44 126 ILE A O 1
ATOM 1061 N N . ASP A 1 127 ? -5.610 12.666 9.252 1.00 90.56 127 ASP A N 1
ATOM 1062 C CA . ASP A 1 127 ? -6.332 13.360 10.316 1.00 90.56 127 ASP A CA 1
ATOM 1063 C C . ASP A 1 127 ? -7.420 12.464 10.920 1.00 90.56 127 ASP A C 1
ATOM 1065 O O . ASP A 1 127 ? -8.539 12.365 10.413 1.00 90.56 127 ASP A O 1
ATOM 1069 N N . ILE A 1 128 ? -7.069 11.806 12.024 1.00 89.56 128 ILE A N 1
ATOM 1070 C CA . ILE A 1 128 ? -7.986 10.962 12.797 1.00 89.56 128 ILE A CA 1
ATOM 1071 C C . ILE A 1 128 ? -8.997 11.821 13.568 1.00 89.56 128 ILE A C 1
ATOM 1073 O O . ILE A 1 128 ? -10.169 11.454 13.671 1.00 89.56 128 ILE A O 1
ATOM 1077 N N . ILE A 1 129 ? -8.561 12.973 14.089 1.00 84.81 129 ILE A N 1
ATOM 1078 C CA . ILE A 1 129 ? -9.315 13.787 15.053 1.00 84.81 129 ILE A CA 1
ATOM 1079 C C . ILE A 1 129 ? -10.590 14.339 14.419 1.00 84.81 129 ILE A C 1
ATOM 1081 O O . ILE A 1 129 ? -11.651 14.306 15.040 1.00 84.81 129 ILE A O 1
ATOM 1085 N N . ASN A 1 130 ? -10.498 14.820 13.179 1.00 82.38 130 ASN A N 1
ATOM 1086 C CA . ASN A 1 130 ? -11.637 15.412 12.476 1.00 82.38 130 ASN A CA 1
ATOM 1087 C C . ASN A 1 130 ? -12.404 14.409 11.595 1.00 82.38 130 ASN A C 1
ATOM 1089 O O . ASN A 1 130 ? -13.243 14.812 10.784 1.00 82.38 130 ASN A O 1
ATOM 1093 N N . SER A 1 131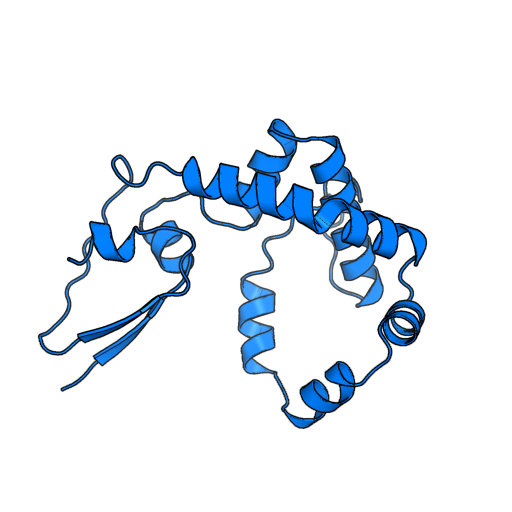 ? -12.125 13.110 11.720 1.00 82.56 131 SER A N 1
ATOM 1094 C CA . SER A 1 131 ? -12.772 12.074 10.910 1.00 82.56 131 SER A CA 1
ATOM 1095 C C . SER A 1 131 ? -14.161 11.681 11.425 1.00 82.56 131 SER A C 1
ATOM 1097 O O . SER A 1 131 ? -14.567 12.009 12.543 1.00 82.56 131 SER A O 1
ATOM 1099 N N . SER A 1 132 ? -14.939 10.983 10.589 1.00 79.75 132 SER A N 1
ATOM 1100 C CA . SER A 1 132 ? -16.282 10.553 10.978 1.00 79.75 132 SER A CA 1
ATOM 1101 C C . SER A 1 132 ? -16.229 9.404 11.987 1.00 79.75 132 SER A C 1
ATOM 1103 O O . SER A 1 132 ? -15.895 8.266 11.660 1.00 79.75 132 SER A O 1
ATOM 1105 N N . ARG A 1 133 ? -16.633 9.666 13.230 1.00 83.56 133 ARG A N 1
ATOM 1106 C CA . ARG A 1 133 ? -16.768 8.611 14.238 1.00 83.56 133 ARG A CA 1
ATOM 1107 C C . ARG A 1 133 ? -18.102 7.889 14.064 1.00 83.56 133 ARG A C 1
ATOM 1109 O O . ARG A 1 133 ? -19.153 8.424 14.401 1.00 83.56 133 ARG A O 1
ATOM 1116 N N . LYS A 1 134 ? -18.060 6.672 13.522 1.00 83.56 134 LYS A N 1
ATOM 1117 C CA . LYS A 1 134 ? -19.187 5.736 13.574 1.00 83.56 134 LYS A CA 1
ATOM 1118 C C . LYS A 1 134 ? -19.168 4.992 14.906 1.00 83.56 134 LYS A C 1
ATOM 1120 O O . LYS A 1 134 ? -18.102 4.729 15.449 1.00 83.56 134 LYS A O 1
ATOM 1125 N N . GLU A 1 135 ? -20.335 4.709 15.464 1.00 80.44 135 GLU A N 1
ATOM 1126 C CA . GLU A 1 135 ? -20.424 4.060 16.772 1.00 80.44 135 GLU A CA 1
ATOM 1127 C C . GLU A 1 135 ? -20.211 2.548 16.659 1.00 80.44 135 GLU A C 1
ATOM 1129 O O . GLU A 1 135 ? -20.764 1.894 15.775 1.00 80.44 135 GLU A O 1
ATOM 1134 N N . PHE A 1 136 ? -19.447 2.001 17.603 1.00 79.81 136 PHE A N 1
ATOM 1135 C CA . PHE A 1 136 ? -19.383 0.573 17.878 1.00 79.81 136 PHE A CA 1
ATOM 1136 C C . PHE A 1 136 ? -19.851 0.326 19.310 1.00 79.81 136 PHE A C 1
ATOM 1138 O O . PHE A 1 136 ? -19.448 1.033 20.231 1.00 79.81 136 PHE A O 1
ATOM 1145 N N . SER A 1 137 ? -20.680 -0.697 19.499 1.00 79.00 137 SER A N 1
ATOM 1146 C CA . SER A 1 137 ? -21.039 -1.204 20.821 1.00 79.00 137 SER A CA 1
ATOM 1147 C C . SER A 1 137 ? -20.354 -2.543 21.041 1.00 79.00 137 SER A C 1
ATOM 1149 O O . SER A 1 137 ? -20.576 -3.484 20.274 1.00 79.00 137 SER A O 1
ATOM 1151 N N . PHE A 1 138 ? -19.570 -2.640 22.104 1.00 81.12 138 PHE A N 1
ATOM 1152 C CA . PHE A 1 138 ? -18.966 -3.890 22.538 1.00 81.12 138 PHE A CA 1
ATOM 1153 C C . PHE A 1 138 ? -19.538 -4.297 23.897 1.00 81.12 138 PHE A C 1
ATOM 1155 O O . PHE A 1 138 ? -19.949 -3.443 24.680 1.00 81.12 138 PHE A O 1
ATOM 1162 N N . ASN A 1 139 ? -19.586 -5.602 24.157 1.00 79.81 139 ASN A N 1
ATOM 1163 C CA . ASN A 1 139 ? -19.903 -6.130 25.485 1.00 79.81 139 ASN A CA 1
ATOM 1164 C C . ASN A 1 139 ? -18.666 -6.047 26.396 1.00 79.81 139 ASN A C 1
ATOM 1166 O O . ASN A 1 139 ? -17.576 -5.720 25.936 1.00 79.81 139 ASN A O 1
ATOM 1170 N N . ASP A 1 140 ? -18.817 -6.408 27.668 1.00 79.31 140 ASP A N 1
ATOM 1171 C CA . ASP A 1 140 ? -17.674 -6.601 28.565 1.00 79.31 140 ASP A CA 1
ATOM 1172 C C . ASP A 1 140 ? -16.830 -7.829 28.130 1.00 79.31 140 ASP A C 1
ATOM 1174 O O . ASP A 1 140 ? -17.355 -8.766 27.520 1.00 79.31 140 ASP A O 1
ATOM 1178 N N . ASP A 1 141 ? -15.528 -7.834 28.452 1.00 87.38 141 ASP A N 1
ATOM 1179 C CA . ASP A 1 141 ? -14.513 -8.847 28.080 1.00 87.38 141 ASP A CA 1
ATOM 1180 C C . ASP A 1 141 ? -14.126 -8.912 26.581 1.00 87.38 141 ASP A C 1
ATOM 1182 O O . ASP A 1 141 ? -14.189 -9.971 25.941 1.00 87.38 141 ASP A O 1
ATOM 1186 N N . ILE A 1 142 ? -13.668 -7.788 26.016 1.00 89.62 142 ILE A N 1
ATOM 1187 C CA . ILE A 1 142 ? -13.144 -7.715 24.638 1.00 89.62 142 ILE A CA 1
ATOM 1188 C C . ILE A 1 142 ? -11.624 -7.575 24.569 1.00 89.62 142 ILE A C 1
ATOM 1190 O O . ILE A 1 142 ? -11.003 -6.886 25.375 1.00 89.62 142 ILE A O 1
ATOM 1194 N N . TYR A 1 143 ? -11.040 -8.179 23.537 1.00 91.19 143 TYR A N 1
ATOM 1195 C CA . TYR A 1 143 ? -9.638 -8.027 23.166 1.00 91.19 143 TYR A CA 1
ATOM 1196 C C . TYR A 1 143 ? -9.522 -7.697 21.683 1.00 91.19 143 TYR A C 1
ATOM 1198 O O . TYR A 1 143 ? -10.317 -8.170 20.868 1.00 91.19 143 TYR A O 1
ATOM 1206 N N . PHE A 1 144 ? -8.494 -6.929 21.332 1.00 90.81 144 PHE A N 1
ATOM 1207 C CA . PHE A 1 144 ? -8.187 -6.570 19.954 1.00 90.81 144 PHE A CA 1
ATOM 1208 C C . PHE A 1 144 ? -6.786 -7.044 19.573 1.00 90.81 144 PHE A C 1
ATOM 1210 O O . PHE A 1 144 ? -5.844 -6.920 20.354 1.00 90.81 144 PHE A O 1
ATOM 1217 N N . VAL A 1 145 ? -6.646 -7.537 18.345 1.00 91.25 145 VAL A N 1
ATOM 1218 C CA . VAL A 1 145 ? -5.368 -7.609 17.631 1.00 91.25 145 VAL A CA 1
ATOM 1219 C C . VAL A 1 145 ? -5.456 -6.603 16.490 1.00 91.25 145 VAL A C 1
ATOM 1221 O O . VAL A 1 145 ? -6.292 -6.745 15.594 1.00 91.25 145 VAL A O 1
ATOM 1224 N N . ASN A 1 146 ? -4.631 -5.561 16.573 1.00 89.56 146 ASN A N 1
ATOM 1225 C CA . ASN A 1 146 ? -4.711 -4.390 15.712 1.00 89.56 146 ASN A CA 1
ATOM 1226 C C . ASN A 1 146 ? -3.600 -4.401 14.645 1.00 89.56 146 ASN A C 1
ATOM 1228 O O . ASN A 1 146 ? -2.420 -4.334 14.977 1.00 89.56 146 ASN A O 1
ATOM 1232 N N . PHE A 1 147 ? -3.990 -4.472 13.370 1.00 88.94 147 PHE A N 1
ATOM 1233 C CA . PHE A 1 147 ? -3.124 -4.362 12.184 1.00 88.94 147 PHE A CA 1
ATOM 1234 C C . PHE A 1 147 ? -3.342 -3.051 11.413 1.00 88.94 147 PHE A C 1
ATOM 1236 O O . PHE A 1 147 ? -2.961 -2.926 10.248 1.00 88.94 147 PHE A O 1
ATOM 1243 N N . ASN A 1 148 ? -4.038 -2.096 12.019 1.00 88.06 148 ASN A N 1
ATOM 1244 C CA . ASN A 1 148 ? -4.367 -0.824 11.406 1.00 88.06 148 ASN A CA 1
ATOM 1245 C C . ASN A 1 148 ? -3.126 0.073 11.273 1.00 88.06 148 ASN A C 1
ATOM 1247 O O . ASN A 1 148 ? -2.219 0.019 12.101 1.00 88.06 148 ASN A O 1
ATOM 1251 N N . TYR A 1 149 ? -3.079 0.914 10.239 1.00 84.94 149 TYR A N 1
ATOM 1252 C CA . TYR A 1 149 ? -1.967 1.850 10.036 1.00 84.94 149 TYR A CA 1
ATOM 1253 C C . TYR A 1 149 ? -1.973 3.000 11.046 1.00 84.94 149 TYR A C 1
ATOM 1255 O O . TYR A 1 149 ? -0.934 3.614 11.281 1.00 84.94 149 TYR A O 1
ATOM 1263 N N . THR A 1 150 ? -3.140 3.313 11.606 1.00 90.06 150 THR A N 1
ATOM 1264 C CA . THR A 1 150 ? -3.363 4.468 12.472 1.00 90.06 150 THR A CA 1
ATOM 1265 C C . THR A 1 150 ? -3.862 4.043 13.856 1.00 90.06 150 THR A C 1
ATOM 1267 O O . THR A 1 150 ? -4.331 2.919 14.052 1.00 90.06 150 THR A O 1
ATOM 1270 N N . GLU A 1 151 ? -3.822 4.974 14.810 1.00 90.38 151 GLU A N 1
ATOM 1271 C CA . GLU A 1 151 ? -4.310 4.778 16.185 1.00 90.38 151 GLU A CA 1
ATOM 1272 C C . GLU A 1 151 ? -5.842 4.964 16.312 1.00 90.38 151 GLU A C 1
ATOM 1274 O O . GLU A 1 151 ? -6.368 5.259 17.384 1.00 90.38 151 GLU A O 1
ATOM 1279 N N . THR A 1 152 ? -6.608 4.862 15.216 1.00 90.56 152 THR A N 1
ATOM 1280 C CA . THR A 1 152 ? -8.064 5.105 15.230 1.00 90.56 152 THR A CA 1
ATOM 1281 C C . THR A 1 152 ? -8.812 4.187 16.199 1.00 90.56 152 THR A C 1
ATOM 1283 O O . THR A 1 152 ? -9.786 4.628 16.810 1.00 90.56 152 THR A O 1
ATOM 1286 N N . LEU A 1 153 ? -8.355 2.947 16.402 1.00 89.69 153 LEU A N 1
ATOM 1287 C CA . LEU A 1 153 ? -8.941 2.042 17.395 1.00 89.69 153 LEU A CA 1
ATOM 1288 C C . LEU A 1 153 ? -8.805 2.625 18.811 1.00 89.69 153 LEU A C 1
ATOM 1290 O O . LEU A 1 153 ? -9.791 2.735 19.540 1.00 89.69 153 LEU A O 1
ATOM 1294 N N . GLU A 1 154 ? -7.597 3.051 19.167 1.00 88.12 154 GLU A N 1
ATOM 1295 C CA . GLU A 1 154 ? -7.234 3.613 20.464 1.00 88.12 154 GLU A CA 1
ATOM 1296 C C . GLU A 1 154 ? -7.943 4.952 20.723 1.00 88.12 154 GLU A C 1
ATOM 1298 O O . GLU A 1 154 ? -8.321 5.243 21.852 1.00 88.12 154 GLU A O 1
ATOM 1303 N N . PHE A 1 155 ? -8.191 5.752 19.683 1.00 85.44 155 PHE A N 1
ATOM 1304 C CA . PHE A 1 155 ? -8.937 7.008 19.810 1.00 85.44 155 PHE A CA 1
ATOM 1305 C C . PHE A 1 155 ? -10.458 6.818 19.926 1.00 85.44 155 PHE A C 1
ATOM 1307 O O . PHE A 1 155 ? -11.130 7.663 20.524 1.00 85.44 155 PHE A O 1
ATOM 1314 N N . PHE A 1 156 ? -11.035 5.784 19.302 1.00 83.94 156 PHE A N 1
ATOM 1315 C CA . PHE A 1 156 ? -12.495 5.666 19.149 1.00 83.94 156 PHE A CA 1
ATOM 1316 C C . PHE A 1 156 ? -13.155 4.599 20.016 1.00 83.94 156 PHE A C 1
ATOM 1318 O O . PHE A 1 156 ? -14.378 4.659 20.172 1.00 83.94 156 PHE A O 1
ATOM 1325 N N . ILE A 1 157 ? -12.402 3.642 20.550 1.00 76.25 157 ILE A N 1
ATOM 1326 C CA . ILE A 1 157 ? -12.955 2.521 21.326 1.00 76.25 157 ILE A CA 1
ATOM 1327 C C . ILE A 1 157 ? -12.494 2.539 22.793 1.00 76.25 157 ILE A C 1
ATOM 1329 O O . ILE A 1 157 ? -13.110 1.866 23.618 1.00 76.25 157 ILE A O 1
ATOM 1333 N N . VAL A 1 158 ? -11.488 3.352 23.135 1.00 58.94 158 VAL A N 1
ATOM 1334 C CA . VAL A 1 158 ? -11.065 3.593 24.527 1.00 58.94 158 VAL A CA 1
ATOM 1335 C C . VAL A 1 158 ? -11.970 4.610 25.220 1.00 58.94 158 VAL A C 1
ATOM 1337 O O . VAL A 1 158 ? -12.369 5.608 24.571 1.00 58.94 158 VAL A O 1
#

Foldseek 3Di:
DAAEAEDACVVVVVLVWQQFQLSLLVLCCVPPVVLSLLVLLVVVLVCVLVVHDDPPPDDSRRRRDRCPVVVVVVVVVDDPVVVVVVVPDDPVVVCVNSVHDPVSVVVNVVCVVVSVVSVLVVLVPTDLPPTRQDDDDDDPNYDYDYHYSHCNCVVRVD

pLDDT: mean 84.42, std 8.29, range [58.94, 95.75]